Protein AF-A0A937QDU3-F1 (afdb_monomer_lite)

Structure (mmCIF, N/CA/C/O backbone):
data_AF-A0A937QDU3-F1
#
_entry.id   AF-A0A937QDU3-F1
#
loop_
_atom_site.group_PDB
_atom_site.id
_atom_site.type_symbol
_atom_site.label_atom_id
_atom_site.label_alt_id
_atom_site.label_comp_id
_atom_site.label_asym_id
_atom_site.label_entity_id
_atom_site.label_seq_id
_atom_site.pdbx_PDB_ins_code
_atom_site.Cartn_x
_atom_site.Cartn_y
_atom_site.Cartn_z
_atom_site.occupancy
_atom_site.B_iso_or_equiv
_atom_site.auth_seq_id
_atom_site.auth_comp_id
_atom_site.auth_asym_id
_atom_site.auth_atom_id
_atom_site.pdbx_PDB_model_num
ATOM 1 N N . MET A 1 1 ? -4.115 4.486 2.441 1.00 87.62 1 MET A N 1
ATOM 2 C CA . MET A 1 1 ? -4.152 3.492 3.536 1.00 87.62 1 MET A CA 1
ATOM 3 C C . MET A 1 1 ? -4.605 2.182 2.944 1.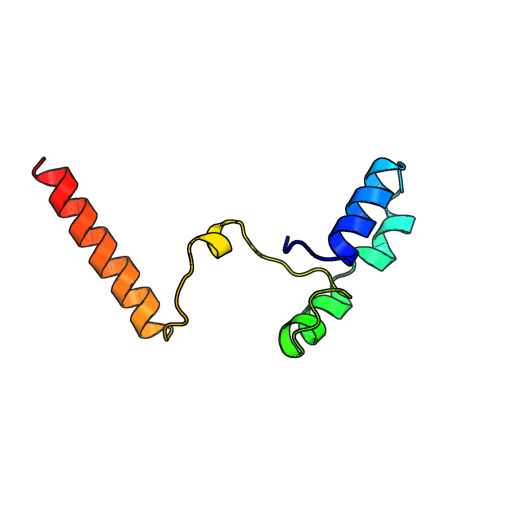00 87.62 1 MET A C 1
ATOM 5 O O . MET A 1 1 ? -5.528 2.212 2.138 1.00 87.62 1 MET A O 1
ATOM 9 N N . TYR A 1 2 ? -3.960 1.074 3.305 1.00 91.88 2 TYR A N 1
ATOM 10 C CA . TYR A 1 2 ? -4.432 -0.249 2.897 1.00 91.88 2 TYR A CA 1
ATOM 11 C C . TYR A 1 2 ? -5.834 -0.501 3.467 1.00 91.88 2 TYR A C 1
ATOM 13 O O . TYR A 1 2 ? -6.123 -0.098 4.599 1.00 91.88 2 TYR A O 1
ATOM 21 N N . LYS A 1 3 ? -6.708 -1.133 2.680 1.00 92.25 3 LYS A N 1
ATOM 22 C CA . LYS A 1 3 ? -8.057 -1.478 3.127 1.00 92.25 3 LYS A CA 1
ATOM 23 C C . LYS A 1 3 ? -7.980 -2.701 4.039 1.00 92.25 3 LYS A C 1
ATOM 25 O O . LYS A 1 3 ? -7.728 -3.804 3.570 1.00 92.25 3 LYS A O 1
ATOM 30 N N . SER A 1 4 ? -8.230 -2.501 5.326 1.00 93.12 4 SER A N 1
ATOM 31 C CA . SER A 1 4 ? -8.259 -3.570 6.324 1.00 93.12 4 SER A CA 1
ATOM 32 C C . SER A 1 4 ? -9.297 -3.315 7.405 1.00 93.12 4 SER A C 1
ATOM 34 O O . SER A 1 4 ? -9.866 -2.222 7.489 1.00 93.12 4 SER A O 1
ATOM 36 N N . LYS A 1 5 ? -9.518 -4.319 8.261 1.00 95.31 5 LYS A N 1
ATOM 37 C CA . LYS A 1 5 ? -10.492 -4.250 9.355 1.00 95.31 5 LYS A CA 1
ATOM 38 C C . LYS A 1 5 ? -10.305 -3.011 10.240 1.00 95.31 5 LYS A C 1
ATOM 40 O O . LYS A 1 5 ? -11.249 -2.253 10.435 1.00 95.31 5 LYS A O 1
ATOM 45 N N . ILE A 1 6 ? -9.087 -2.760 10.723 1.00 94.12 6 ILE A N 1
ATOM 46 C CA . ILE A 1 6 ? -8.797 -1.591 11.567 1.00 94.12 6 ILE A CA 1
ATOM 47 C C . ILE A 1 6 ? -9.035 -0.259 10.838 1.00 94.12 6 ILE A C 1
ATOM 49 O O . ILE A 1 6 ? -9.477 0.706 11.456 1.00 94.12 6 ILE A O 1
ATOM 53 N N . ALA A 1 7 ? -8.790 -0.187 9.525 1.00 94.50 7 ALA A N 1
ATOM 54 C CA . ALA A 1 7 ? -9.073 1.021 8.752 1.00 94.50 7 ALA A CA 1
ATOM 55 C C . ALA A 1 7 ? -10.586 1.282 8.653 1.00 94.50 7 ALA A C 1
ATOM 57 O O . ALA A 1 7 ? -11.023 2.424 8.787 1.00 94.50 7 ALA A O 1
ATOM 58 N N . GLU A 1 8 ? -11.395 0.235 8.473 1.00 96.12 8 GLU A N 1
ATOM 59 C CA . GLU A 1 8 ? -12.859 0.343 8.472 1.00 96.12 8 GLU A CA 1
ATOM 60 C C . GLU A 1 8 ? -13.413 0.736 9.850 1.00 96.12 8 GLU A C 1
ATOM 62 O O . GLU A 1 8 ? -14.330 1.557 9.924 1.00 96.12 8 GLU A O 1
ATOM 67 N N . GLU A 1 9 ? -12.828 0.218 10.934 1.00 95.69 9 GLU A N 1
ATOM 68 C CA . GLU A 1 9 ? -13.174 0.602 12.308 1.00 95.69 9 GLU A CA 1
ATOM 69 C C . GLU A 1 9 ? -12.870 2.082 12.584 1.00 95.69 9 GLU A C 1
ATOM 71 O O . GLU A 1 9 ? -13.703 2.771 13.175 1.00 95.69 9 GLU A O 1
ATOM 76 N N . VAL A 1 10 ? -11.716 2.592 12.129 1.00 95.69 10 VAL A N 1
ATOM 77 C CA . VAL A 1 10 ? -11.371 4.023 12.240 1.00 95.69 10 VAL A CA 1
ATOM 78 C C . VAL A 1 10 ? -12.390 4.876 11.485 1.00 95.69 10 VAL A C 1
ATOM 80 O O . VAL A 1 10 ? -12.943 5.807 12.064 1.00 95.69 10 VAL A O 1
ATOM 83 N N . LEU A 1 11 ? -12.703 4.520 10.234 1.00 97.12 11 LEU A N 1
ATOM 84 C CA . LEU A 1 11 ? -13.696 5.244 9.431 1.00 97.12 11 LEU A CA 1
ATOM 85 C C . LEU A 1 11 ? -15.082 5.238 10.091 1.00 97.12 11 LEU A C 1
ATOM 87 O O . LEU A 1 11 ? -15.827 6.212 9.999 1.00 97.12 11 LEU A O 1
ATOM 91 N N . GLU A 1 12 ? -15.456 4.141 10.745 1.00 97.94 12 GLU A N 1
ATOM 92 C CA . GLU A 1 12 ? -16.717 4.042 11.477 1.00 97.94 12 GLU A CA 1
ATOM 93 C C . GLU A 1 12 ? -16.733 4.902 12.746 1.00 97.94 12 GLU A C 1
ATOM 95 O O . GLU A 1 12 ? -17.751 5.527 13.049 1.00 97.94 12 GLU A O 1
ATOM 100 N N . ALA A 1 13 ? -15.620 4.966 13.478 1.00 97.75 13 ALA A N 1
ATOM 101 C CA . ALA A 1 13 ? -15.476 5.845 14.634 1.00 97.75 13 ALA A CA 1
ATOM 102 C C . ALA A 1 13 ? -15.547 7.327 14.222 1.00 97.75 13 ALA A C 1
ATOM 104 O O . ALA A 1 13 ? -16.292 8.100 14.828 1.00 97.75 13 ALA A O 1
ATOM 105 N N . GLU A 1 14 ? -14.863 7.710 13.141 1.00 97.81 14 GLU A N 1
ATOM 106 C CA . GLU A 1 14 ? -14.940 9.059 12.565 1.00 97.81 14 GLU A CA 1
ATOM 107 C C . GLU A 1 14 ? -16.376 9.416 12.150 1.00 97.81 14 GLU A C 1
ATOM 109 O O . GLU A 1 14 ? -16.870 10.488 12.503 1.00 97.81 14 GLU A O 1
ATOM 114 N N . ARG A 1 15 ? -17.096 8.498 11.483 1.00 98.31 15 ARG A N 1
ATOM 115 C CA . ARG A 1 15 ? -18.518 8.688 11.123 1.00 98.31 15 ARG A CA 1
ATOM 116 C C . ARG A 1 15 ? -19.426 8.914 12.333 1.00 98.31 15 ARG A C 1
ATOM 118 O O . ARG A 1 15 ? -20.438 9.599 12.207 1.00 98.31 15 ARG A O 1
ATOM 125 N N . LYS A 1 16 ? -19.077 8.352 13.492 1.00 98.19 16 LYS A N 1
ATOM 126 C CA . LYS A 1 16 ? -19.801 8.537 14.761 1.00 98.19 16 LYS A CA 1
ATOM 127 C C . LYS A 1 16 ? -19.412 9.815 15.508 1.00 98.19 16 LYS A C 1
ATOM 129 O O . LYS A 1 16 ? -20.0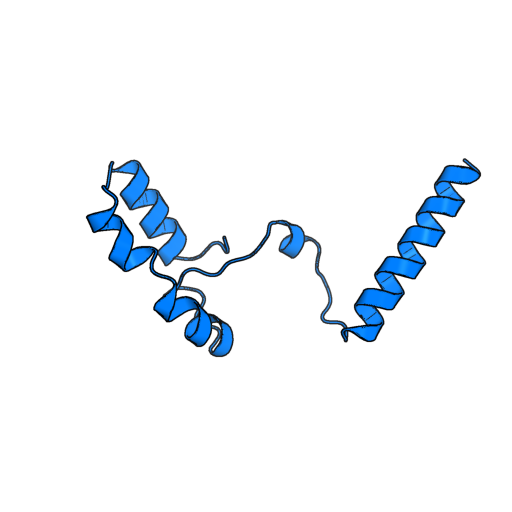14 10.101 16.539 1.00 98.19 16 LYS A O 1
ATOM 134 N N . GLY A 1 17 ? -18.453 10.586 14.995 1.00 98.06 17 GLY A N 1
ATOM 135 C CA . GLY A 1 17 ? -17.987 11.825 15.615 1.00 98.06 17 GLY A CA 1
ATOM 136 C C . GLY A 1 17 ? -16.944 11.617 16.711 1.00 98.06 17 GLY A C 1
ATOM 137 O O . GLY A 1 17 ? -16.847 12.460 17.602 1.00 98.06 17 GLY A O 1
ATOM 138 N N . ALA A 1 18 ? -16.185 10.515 16.661 1.00 98.25 18 ALA A N 1
ATOM 139 C CA . ALA A 1 18 ? -15.106 10.265 17.609 1.00 98.25 18 ALA A CA 1
ATOM 140 C C . ALA A 1 18 ? -14.085 11.414 17.607 1.00 98.25 18 ALA A C 1
ATOM 142 O O . ALA A 1 18 ? -13.670 11.908 16.554 1.00 98.25 18 ALA A O 1
ATOM 143 N N . ASN A 1 19 ? -13.668 11.836 18.795 1.00 97.88 19 ASN A N 1
ATOM 144 C CA . ASN A 1 19 ? -12.628 12.840 18.956 1.00 97.88 19 ASN A CA 1
ATOM 145 C C . ASN A 1 19 ? -11.223 12.216 18.820 1.00 97.88 19 ASN A C 1
ATOM 147 O O . ASN A 1 19 ? -11.046 10.999 18.741 1.00 97.88 19 ASN A O 1
ATOM 151 N N . LEU A 1 20 ? -10.188 13.059 18.815 1.00 96.62 20 LEU A N 1
ATOM 152 C CA . LEU A 1 20 ? -8.807 12.598 18.664 1.00 96.62 20 LEU A CA 1
ATOM 153 C C . LEU A 1 20 ? -8.380 11.609 19.762 1.00 96.62 20 LEU A C 1
ATOM 155 O O . LEU A 1 20 ? -7.677 10.649 19.460 1.00 96.62 20 LEU A O 1
ATOM 159 N N . GLU A 1 21 ? -8.779 11.816 21.017 1.00 96.94 21 GLU A N 1
ATOM 160 C CA . GLU A 1 21 ? -8.403 10.934 22.131 1.00 96.94 21 GLU A CA 1
ATOM 161 C C . GLU A 1 21 ? -8.975 9.524 21.958 1.00 96.94 21 GLU A C 1
ATOM 163 O O . GLU A 1 21 ? -8.284 8.545 22.243 1.00 96.94 21 GLU A O 1
ATOM 168 N N . GLU A 1 22 ? -10.189 9.422 21.416 1.00 96.62 22 GLU A N 1
ATOM 169 C CA . GLU A 1 22 ? -10.857 8.158 21.089 1.00 96.62 22 GLU A CA 1
ATOM 170 C C . GLU A 1 22 ? -10.213 7.455 19.884 1.00 96.62 22 GLU A C 1
ATOM 172 O O . GLU A 1 22 ? -10.114 6.227 19.865 1.00 96.62 22 GLU A O 1
ATOM 177 N N . LEU A 1 23 ? -9.714 8.217 18.903 1.00 95.69 23 LEU A N 1
ATOM 178 C CA . LEU A 1 23 ? -9.050 7.681 17.707 1.00 95.69 23 LEU A CA 1
ATOM 179 C C . LEU A 1 23 ? -7.589 7.286 17.952 1.00 95.69 23 LEU A C 1
ATOM 181 O O . LEU A 1 23 ? -7.089 6.347 17.327 1.00 95.69 23 LEU A O 1
ATOM 185 N N . LEU A 1 24 ? -6.881 7.973 18.857 1.00 94.88 24 LEU A N 1
ATOM 186 C CA . LEU A 1 24 ? -5.451 7.768 19.128 1.00 94.88 24 LEU A CA 1
ATOM 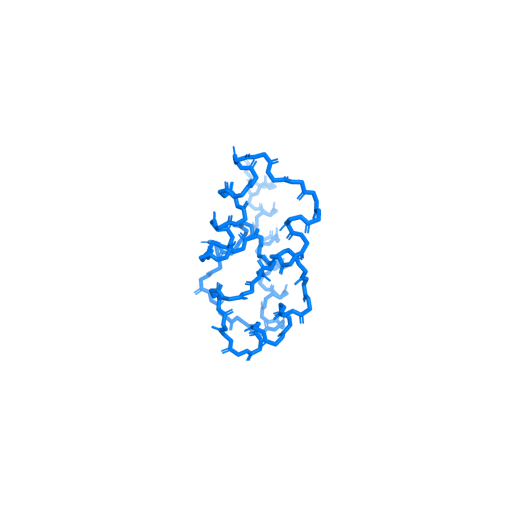187 C C . LEU A 1 24 ? -5.062 6.290 19.344 1.00 94.88 24 LEU A C 1
ATOM 189 O O . LEU A 1 24 ? -4.058 5.867 18.766 1.00 94.88 24 LEU A O 1
ATOM 193 N N . PRO A 1 25 ? -5.796 5.475 20.126 1.00 92.12 25 PRO A N 1
ATOM 194 C CA . PRO A 1 25 ? -5.496 4.052 20.287 1.00 92.12 25 PRO A CA 1
ATOM 195 C C . PRO A 1 25 ? -5.515 3.251 18.976 1.00 92.12 25 PRO A C 1
ATOM 197 O O . PRO A 1 25 ? -4.782 2.268 18.860 1.00 92.12 25 PRO A O 1
ATOM 200 N N . MET A 1 26 ? -6.325 3.674 18.002 1.00 92.19 26 MET A N 1
ATOM 201 C CA . MET A 1 26 ? -6.522 3.003 16.713 1.00 92.19 26 MET A CA 1
ATOM 202 C C . MET A 1 26 ? -5.506 3.479 15.666 1.00 92.19 26 MET A C 1
ATOM 204 O O . MET A 1 26 ? -4.973 2.673 14.905 1.00 92.19 26 MET A O 1
ATOM 208 N N . ILE A 1 27 ? -5.202 4.784 15.651 1.00 92.81 27 ILE A N 1
ATOM 209 C CA . ILE A 1 27 ? -4.367 5.408 14.609 1.00 92.81 27 ILE A CA 1
ATOM 210 C C . ILE A 1 27 ? -2.870 5.464 14.943 1.00 92.81 27 ILE A C 1
ATOM 212 O O . ILE A 1 27 ? -2.044 5.834 14.105 1.00 92.81 27 ILE A O 1
ATOM 216 N N . ARG A 1 28 ? -2.480 5.096 16.169 1.00 90.19 28 ARG A N 1
ATOM 217 C CA . ARG A 1 28 ? -1.071 5.058 16.585 1.00 90.19 28 ARG A CA 1
ATOM 218 C C . ARG A 1 28 ? -0.281 4.017 15.789 1.00 90.19 28 ARG A C 1
ATOM 220 O O . ARG A 1 28 ? -0.446 2.812 15.952 1.00 90.19 28 ARG A O 1
ATOM 227 N N . MET A 1 29 ? 0.711 4.492 15.041 1.00 87.88 29 MET A N 1
ATOM 228 C CA . MET A 1 29 ? 1.555 3.666 14.167 1.00 87.88 29 MET A CA 1
ATOM 229 C C . MET A 1 29 ? 2.595 2.779 14.877 1.00 87.88 29 MET A C 1
ATOM 231 O O . MET A 1 29 ? 3.404 2.123 14.223 1.00 87.88 29 MET A O 1
ATOM 235 N N . GLN A 1 30 ? 2.590 2.705 16.212 1.00 89.81 30 GLN A N 1
ATOM 236 C CA . GLN A 1 30 ? 3.540 1.875 16.972 1.00 89.81 30 GLN A CA 1
ATOM 237 C C . GLN A 1 30 ? 3.464 0.387 16.582 1.00 89.81 30 GLN A C 1
ATOM 239 O O . GLN A 1 30 ? 4.475 -0.314 16.615 1.00 89.81 30 GLN A O 1
ATOM 244 N N . LYS 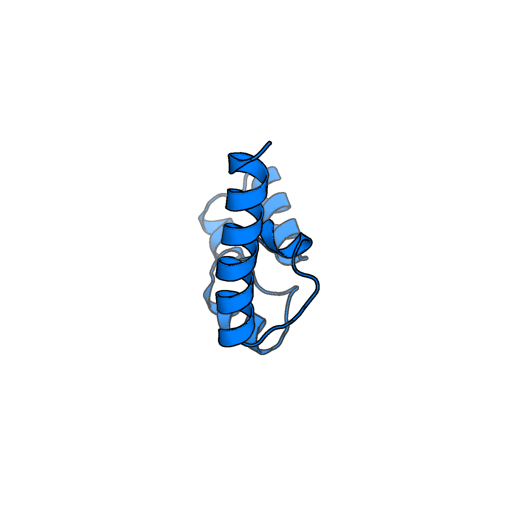A 1 31 ? 2.280 -0.088 16.168 1.00 88.62 31 LYS A N 1
ATOM 245 C CA . LYS A 1 31 ? 2.052 -1.468 15.712 1.00 88.62 31 LYS A CA 1
ATOM 246 C C . LYS A 1 31 ? 2.301 -1.673 14.213 1.00 88.62 31 LYS A C 1
ATOM 248 O O . LYS A 1 31 ? 2.443 -2.813 13.786 1.00 88.62 31 LYS A O 1
ATOM 253 N N . SER A 1 32 ? 2.412 -0.607 13.419 1.00 91.19 32 SER A N 1
ATOM 254 C CA . SER A 1 32 ? 2.487 -0.703 11.954 1.00 91.19 32 SER A CA 1
ATOM 255 C C . SER A 1 32 ? 3.753 -1.406 11.470 1.00 91.19 32 SER A C 1
ATOM 257 O O . SER A 1 32 ? 3.679 -2.295 10.631 1.00 91.19 32 SER A O 1
ATOM 259 N N . ARG A 1 33 ? 4.927 -1.074 12.026 1.00 91.31 33 ARG A N 1
ATOM 260 C CA . ARG A 1 33 ? 6.191 -1.725 11.636 1.00 91.31 33 ARG A CA 1
ATOM 261 C C . ARG A 1 33 ? 6.194 -3.243 11.883 1.00 91.31 33 ARG A C 1
ATOM 263 O O . ARG A 1 33 ? 6.496 -3.976 10.944 1.00 91.31 33 ARG A O 1
ATOM 270 N N . PRO A 1 34 ? 5.906 -3.751 13.099 1.00 92.69 34 PRO A N 1
ATOM 271 C CA . PRO A 1 34 ? 5.881 -5.194 13.321 1.00 92.69 34 PRO A CA 1
ATOM 272 C C . PRO A 1 34 ? 4.768 -5.887 12.530 1.00 92.69 34 PRO A C 1
ATOM 274 O O . PRO A 1 34 ? 4.969 -7.026 12.126 1.00 92.69 34 PRO A O 1
ATOM 277 N N . ALA A 1 35 ? 3.641 -5.217 12.279 1.00 92.75 35 ALA A N 1
ATOM 278 C CA . ALA A 1 35 ? 2.571 -5.749 11.447 1.00 92.75 35 ALA A CA 1
ATOM 279 C C . ALA A 1 35 ? 3.006 -5.951 9.989 1.00 92.75 35 ALA A C 1
ATOM 281 O O . ALA A 1 35 ? 2.858 -7.051 9.467 1.00 92.75 35 ALA A O 1
ATOM 282 N N . VAL A 1 36 ? 3.656 -4.951 9.379 1.00 91.94 36 VAL A N 1
ATOM 283 C CA . VAL A 1 36 ? 4.230 -5.057 8.022 1.00 91.94 36 VAL A CA 1
ATOM 284 C C . VAL A 1 36 ? 5.220 -6.220 7.931 1.00 91.94 36 VAL A C 1
ATOM 286 O O . VAL A 1 36 ? 5.154 -7.014 7.002 1.00 91.94 36 VAL A O 1
ATOM 289 N N . LEU A 1 37 ? 6.108 -6.365 8.919 1.00 92.69 37 LEU A N 1
ATOM 290 C CA . LEU A 1 37 ? 7.108 -7.441 8.926 1.00 92.69 37 LEU A CA 1
ATOM 291 C C . LEU A 1 37 ? 6.506 -8.839 9.131 1.00 92.69 37 LEU A C 1
ATOM 293 O O . LEU A 1 37 ? 7.129 -9.826 8.752 1.00 92.69 37 LEU A O 1
ATOM 297 N N . LYS A 1 38 ? 5.333 -8.932 9.765 1.00 94.56 38 LYS A N 1
ATOM 298 C CA . LYS A 1 38 ? 4.646 -10.197 10.066 1.00 94.56 38 LYS A CA 1
ATOM 299 C C . LYS A 1 38 ? 3.507 -10.521 9.096 1.00 94.56 38 LYS A C 1
ATOM 301 O O . LYS A 1 38 ? 2.936 -11.599 9.208 1.00 94.56 38 LYS A O 1
ATOM 306 N N . GLY A 1 39 ? 3.162 -9.605 8.190 1.00 90.56 39 GLY A N 1
ATOM 307 C CA . GLY A 1 39 ? 1.984 -9.728 7.328 1.00 90.56 39 GLY A CA 1
ATOM 308 C C . GLY A 1 39 ? 0.649 -9.603 8.076 1.00 90.56 39 GLY A C 1
ATOM 309 O O . GLY A 1 39 ? -0.355 -10.140 7.623 1.00 90.56 39 GLY A O 1
ATOM 310 N N . ASP A 1 40 ? 0.620 -8.926 9.228 1.00 92.38 40 ASP A N 1
ATOM 311 C CA . ASP A 1 40 ? -0.607 -8.695 10.002 1.00 92.38 40 ASP A CA 1
ATOM 312 C C . ASP A 1 40 ? -1.355 -7.472 9.459 1.00 92.38 40 ASP A C 1
ATOM 314 O O . ASP A 1 40 ? -1.194 -6.349 9.937 1.00 92.38 40 ASP A O 1
ATOM 318 N N . VAL A 1 41 ? -2.140 -7.689 8.408 1.00 90.62 41 VAL A N 1
ATOM 319 C CA . VAL A 1 41 ? -2.819 -6.604 7.688 1.00 90.62 41 VAL A CA 1
ATOM 320 C C . VAL A 1 41 ? -4.048 -6.052 8.416 1.00 90.62 41 VAL A C 1
ATOM 322 O O . VAL A 1 41 ? -4.463 -4.925 8.146 1.00 90.62 41 VAL A O 1
ATOM 325 N N . ASP A 1 42 ? -4.620 -6.808 9.356 1.00 91.31 42 ASP A N 1
ATOM 326 C CA . ASP A 1 42 ? -5.912 -6.488 9.972 1.00 91.31 42 ASP A CA 1
ATOM 327 C C . ASP A 1 42 ? -5.809 -5.729 11.293 1.00 91.31 42 ASP A C 1
ATOM 329 O O . ASP A 1 42 ? -6.720 -4.967 11.622 1.00 91.31 42 ASP A O 1
ATOM 333 N N . ASN A 1 43 ? -4.723 -5.911 12.053 1.00 88.06 43 ASN A N 1
ATOM 334 C CA . ASN A 1 43 ? -4.616 -5.378 13.419 1.00 88.06 43 ASN A CA 1
ATOM 335 C C . ASN A 1 43 ? -3.731 -4.127 13.539 1.00 88.06 43 ASN A C 1
ATOM 337 O O . ASN A 1 43 ? -3.484 -3.637 14.649 1.00 88.06 43 ASN A O 1
ATOM 341 N N . ALA A 1 44 ? -3.242 -3.595 12.418 1.00 90.69 44 ALA A N 1
ATOM 342 C CA . ALA A 1 44 ? -2.503 -2.342 12.387 1.00 90.69 44 ALA A CA 1
ATOM 343 C C . ALA A 1 4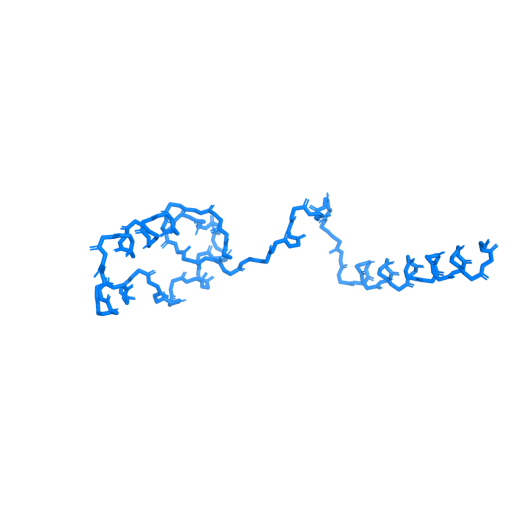4 ? -2.758 -1.562 11.098 1.00 90.69 44 ALA A C 1
ATOM 345 O O . ALA A 1 44 ? -2.933 -2.124 10.021 1.00 90.69 44 ALA A O 1
ATOM 346 N N . LEU A 1 45 ? -2.722 -0.236 11.209 1.00 92.75 45 LEU A N 1
ATOM 347 C CA . LEU A 1 45 ? -2.767 0.633 10.044 1.00 92.75 45 LEU A CA 1
ATOM 348 C C . LEU A 1 45 ? -1.509 0.450 9.191 1.00 92.75 45 LEU A C 1
ATOM 350 O O . LEU A 1 45 ? -0.386 0.604 9.685 1.00 92.75 45 LEU A O 1
ATOM 354 N N . MET A 1 46 ? -1.708 0.190 7.900 1.00 92.06 46 MET A N 1
ATOM 355 C CA . MET A 1 46 ? -0.641 0.094 6.908 1.00 92.06 46 MET A CA 1
ATOM 356 C C . MET A 1 46 ? -0.741 1.245 5.913 1.00 92.06 46 MET A C 1
ATOM 358 O O . MET A 1 46 ? -1.779 1.487 5.285 1.00 92.06 46 MET A O 1
ATOM 362 N N . VAL A 1 47 ? 0.366 1.969 5.768 1.00 90.81 47 VAL A N 1
ATOM 363 C CA . VAL A 1 47 ? 0.484 3.015 4.758 1.00 90.81 47 VAL A CA 1
ATOM 364 C C . VAL A 1 47 ? 0.721 2.333 3.418 1.00 90.81 47 VAL A C 1
ATOM 366 O O . VAL A 1 47 ? 1.767 1.737 3.198 1.00 90.81 47 VAL A O 1
ATOM 369 N N . CYS A 1 48 ? -0.274 2.431 2.543 1.00 90.62 48 CYS A N 1
ATOM 370 C CA . CYS A 1 48 ? -0.199 2.023 1.149 1.00 90.62 48 CYS A CA 1
ATOM 371 C C . CYS A 1 48 ? -0.835 3.121 0.284 1.00 90.62 48 CYS A C 1
ATOM 373 O O . CYS A 1 48 ? -1.825 3.749 0.704 1.00 90.62 48 CYS A O 1
ATOM 375 N N . GLY A 1 49 ? -0.216 3.387 -0.867 1.00 90.62 49 GLY A N 1
ATOM 376 C CA . GLY A 1 49 ? -0.694 4.327 -1.878 1.00 90.62 49 GLY A CA 1
ATOM 377 C C . GLY A 1 49 ? -1.618 3.644 -2.885 1.00 90.62 49 GLY A C 1
ATOM 378 O O . GLY A 1 49 ? -1.623 2.429 -3.003 1.00 90.62 49 GLY A O 1
ATOM 379 N N . GLN A 1 50 ? -2.383 4.428 -3.643 1.00 91.12 50 GLN A N 1
ATOM 380 C CA . GLN A 1 50 ? -3.305 3.889 -4.657 1.00 91.12 50 GLN A CA 1
ATOM 381 C C . GLN A 1 50 ? -2.591 3.222 -5.845 1.00 91.12 50 GLN A C 1
ATOM 383 O O . GLN A 1 50 ? -3.218 2.490 -6.594 1.00 91.12 50 GLN A O 1
ATOM 388 N N . VAL A 1 51 ? -1.287 3.469 -6.001 1.00 91.50 51 VAL A N 1
ATOM 389 C CA . VAL A 1 51 ? -0.445 2.885 -7.056 1.00 91.50 51 VAL A CA 1
ATOM 390 C C . VAL A 1 51 ? -0.270 1.365 -6.921 1.00 91.50 51 VAL A C 1
ATOM 392 O O . VAL A 1 51 ? 0.163 0.721 -7.862 1.00 91.50 51 VAL A O 1
ATOM 395 N N . ASP A 1 52 ? -0.613 0.781 -5.773 1.00 87.62 52 ASP A N 1
ATOM 396 C CA . ASP A 1 52 ? -0.486 -0.661 -5.523 1.00 87.62 52 ASP A CA 1
ATOM 397 C C . ASP A 1 52 ? -1.297 -1.515 -6.509 1.00 87.62 52 ASP A C 1
ATOM 399 O O . ASP A 1 52 ? -0.847 -2.572 -6.923 1.00 87.62 52 ASP A O 1
ATOM 403 N N . ASP A 1 53 ? -2.448 -1.013 -6.969 1.00 88.00 53 ASP A N 1
ATOM 404 C CA . ASP A 1 53 ? -3.355 -1.739 -7.873 1.00 88.00 53 ASP A CA 1
ATOM 405 C C . ASP A 1 53 ? -2.781 -1.953 -9.287 1.00 88.00 53 ASP A C 1
ATOM 407 O O . ASP A 1 53 ? -3.2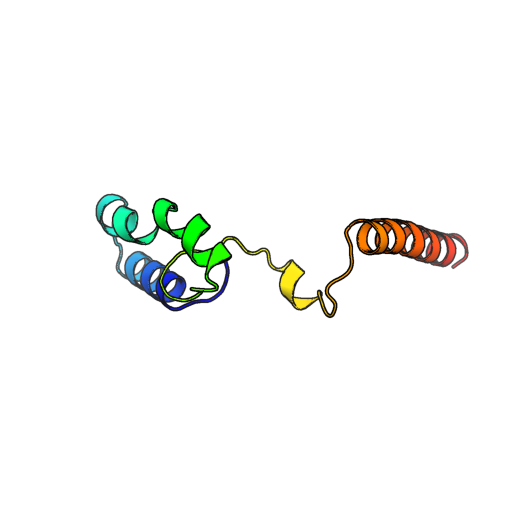96 -2.765 -10.051 1.00 88.00 53 ASP A O 1
ATOM 411 N N . ILE A 1 54 ? -1.715 -1.228 -9.649 1.00 91.38 54 ILE A N 1
ATOM 412 C CA . ILE A 1 54 ? -1.027 -1.388 -10.940 1.00 91.38 54 ILE A CA 1
ATOM 413 C C . ILE A 1 54 ? 0.282 -2.178 -10.833 1.00 91.38 54 ILE A C 1
ATOM 415 O O . ILE A 1 54 ? 0.953 -2.349 -11.847 1.00 91.38 54 ILE A O 1
ATOM 419 N N . MET A 1 55 ? 0.672 -2.620 -9.633 1.00 89.88 55 MET A N 1
ATOM 420 C CA . MET A 1 55 ? 1.847 -3.473 -9.455 1.00 89.88 55 MET A CA 1
ATOM 421 C C . MET A 1 55 ? 1.438 -4.940 -9.619 1.00 89.88 55 MET A C 1
ATOM 423 O O . MET A 1 55 ? 0.653 -5.463 -8.829 1.00 89.88 55 MET A O 1
ATOM 427 N N . ASP A 1 56 ? 1.969 -5.609 -10.640 1.00 93.50 56 ASP A N 1
ATOM 428 C CA . ASP A 1 56 ? 1.671 -7.009 -10.970 1.00 93.50 56 ASP A CA 1
ATOM 429 C C . ASP A 1 56 ? 2.883 -7.949 -10.825 1.00 93.50 56 ASP A C 1
ATOM 431 O O . ASP A 1 56 ? 2.755 -9.167 -10.990 1.00 93.50 56 ASP A O 1
ATOM 435 N N . ASP A 1 57 ? 4.043 -7.410 -10.447 1.00 94.62 57 ASP A N 1
ATOM 436 C CA . ASP A 1 57 ? 5.291 -8.136 -10.250 1.00 94.62 57 ASP A CA 1
ATOM 437 C C . ASP A 1 57 ? 6.036 -7.729 -8.959 1.00 94.62 57 ASP A C 1
ATOM 439 O O . ASP A 1 57 ? 5.644 -6.830 -8.213 1.00 94.62 57 ASP A O 1
ATOM 443 N N . ILE A 1 58 ? 7.107 -8.465 -8.636 1.00 96.12 58 ILE A N 1
ATOM 444 C CA . ILE A 1 58 ? 7.989 -8.188 -7.488 1.00 96.12 58 ILE A CA 1
ATOM 445 C C . ILE A 1 58 ? 9.440 -8.150 -7.994 1.00 96.12 58 ILE A C 1
ATOM 447 O O . ILE A 1 58 ? 10.181 -9.126 -7.831 1.00 96.12 58 ILE A O 1
ATOM 451 N N . PRO A 1 59 ? 9.854 -7.058 -8.657 1.00 96.31 59 PRO A N 1
ATOM 452 C CA . PRO A 1 59 ? 11.184 -6.936 -9.232 1.00 96.31 59 PRO A CA 1
ATOM 453 C C . PRO A 1 59 ? 12.240 -6.663 -8.158 1.00 96.31 59 PRO A C 1
ATOM 455 O O . PRO A 1 59 ? 11.968 -6.149 -7.066 1.00 96.31 59 PRO A O 1
ATOM 458 N N . THR A 1 60 ? 13.500 -6.928 -8.489 1.00 98.31 60 THR A N 1
ATOM 459 C CA . THR A 1 60 ? 14.613 -6.327 -7.751 1.00 98.31 60 THR A CA 1
ATOM 460 C C . THR A 1 60 ? 14.605 -4.806 -7.928 1.00 98.31 60 THR A C 1
ATOM 462 O O . THR A 1 60 ? 14.097 -4.267 -8.910 1.00 98.31 60 THR A O 1
ATOM 465 N N . ILE A 1 61 ? 15.268 -4.088 -7.015 1.00 97.94 61 ILE A N 1
ATOM 466 C CA . ILE A 1 61 ? 15.425 -2.627 -7.125 1.00 97.94 61 ILE A CA 1
ATOM 467 C C . ILE A 1 61 ? 16.039 -2.234 -8.478 1.00 97.94 61 ILE A C 1
ATOM 469 O O . ILE A 1 61 ? 15.638 -1.238 -9.075 1.00 97.94 61 ILE A O 1
ATOM 473 N N . LYS A 1 62 ? 17.005 -3.019 -8.972 1.00 98.25 62 LYS A N 1
ATOM 474 C CA . LYS A 1 62 ? 17.648 -2.757 -10.260 1.00 98.25 62 LYS A CA 1
ATOM 475 C C . LYS A 1 62 ? 16.658 -2.891 -11.415 1.00 98.25 62 LYS A C 1
ATOM 477 O O . LYS A 1 62 ? 16.589 -1.988 -12.240 1.00 98.25 62 LYS A O 1
ATOM 482 N N . GLU A 1 63 ? 15.907 -3.987 -11.464 1.00 98.06 63 GLU A N 1
ATOM 483 C CA . GLU A 1 63 ? 14.918 -4.228 -12.521 1.00 98.06 63 GLU A CA 1
ATOM 484 C C . GLU A 1 63 ? 13.838 -3.144 -12.536 1.00 98.06 63 GLU A C 1
ATOM 486 O O . GLU A 1 63 ? 13.547 -2.621 -13.608 1.00 98.06 63 GLU A O 1
ATOM 491 N N . ALA A 1 64 ? 13.333 -2.746 -11.363 1.00 96.88 64 ALA A N 1
ATOM 492 C CA . ALA A 1 64 ? 12.331 -1.689 -11.234 1.00 96.88 64 ALA A CA 1
ATOM 493 C C . ALA A 1 64 ? 12.836 -0.334 -11.754 1.00 96.88 64 ALA A C 1
ATOM 495 O O . ALA A 1 64 ? 12.156 0.361 -12.502 1.00 96.88 64 ALA A O 1
ATOM 496 N N . VAL A 1 65 ? 14.051 0.069 -11.373 1.00 98.25 65 VAL A N 1
ATOM 497 C CA . VAL A 1 65 ? 14.614 1.353 -11.824 1.00 98.25 65 VAL A CA 1
ATOM 498 C C . VAL A 1 65 ? 14.921 1.320 -13.322 1.00 98.25 65 VAL A C 1
ATOM 500 O O . VAL A 1 65 ? 14.643 2.289 -14.033 1.00 98.25 65 VAL A O 1
ATOM 503 N N . ASP A 1 66 ? 15.472 0.210 -13.815 1.00 98.44 66 ASP A N 1
ATOM 504 C CA . ASP A 1 66 ? 15.783 0.047 -15.233 1.00 98.44 66 ASP A CA 1
ATOM 505 C C . ASP A 1 66 ? 14.510 0.046 -16.095 1.00 98.44 66 ASP A C 1
ATOM 507 O O . ASP A 1 66 ? 14.512 0.659 -17.168 1.00 98.44 66 ASP A O 1
ATOM 511 N N . SER A 1 67 ? 13.432 -0.610 -15.643 1.00 97.19 67 SER A N 1
ATOM 512 C CA . SER A 1 67 ? 12.152 -0.641 -16.360 1.00 97.19 67 SER A CA 1
ATOM 513 C C . SER A 1 67 ? 11.528 0.745 -16.448 1.00 97.19 67 SER A C 1
ATOM 515 O O . SER A 1 67 ? 11.255 1.200 -17.558 1.00 97.19 67 SER A O 1
ATOM 517 N N . ILE A 1 68 ? 11.449 1.471 -15.326 1.00 97.00 68 ILE A N 1
ATOM 518 C CA . ILE A 1 68 ? 10.929 2.846 -15.273 1.00 97.00 68 ILE A CA 1
ATOM 519 C C . ILE A 1 68 ? 11.659 3.750 -16.277 1.00 97.00 68 ILE A C 1
ATOM 521 O O . ILE A 1 68 ? 11.025 4.470 -17.050 1.00 97.00 68 ILE A O 1
ATOM 525 N N . ILE A 1 69 ? 12.998 3.716 -16.302 1.00 98.44 69 ILE A N 1
ATOM 526 C CA . ILE A 1 69 ? 13.789 4.568 -17.207 1.00 98.44 69 ILE A CA 1
ATOM 527 C C . ILE A 1 69 ? 13.610 4.150 -18.671 1.00 98.44 69 ILE A C 1
ATOM 529 O O . ILE A 1 69 ? 13.522 5.014 -19.550 1.00 98.44 69 ILE A O 1
ATOM 533 N N . ARG A 1 70 ? 13.602 2.843 -18.956 1.00 98.31 70 ARG A N 1
ATOM 534 C CA . ARG A 1 70 ? 13.420 2.316 -20.315 1.00 98.31 70 ARG A CA 1
ATOM 535 C C . ARG A 1 70 ? 12.045 2.697 -20.865 1.00 98.31 70 ARG A C 1
ATOM 537 O O . ARG A 1 70 ? 11.973 3.288 -21.939 1.00 98.31 70 ARG A O 1
ATOM 544 N N . GLU A 1 71 ? 10.984 2.426 -20.116 1.00 97.00 71 GLU A N 1
ATOM 545 C CA . GLU A 1 71 ? 9.599 2.681 -20.527 1.00 97.00 71 GLU A CA 1
ATOM 546 C C . GLU A 1 71 ? 9.325 4.176 -20.695 1.00 97.00 71 GLU A C 1
ATOM 548 O O . GLU A 1 71 ? 8.701 4.581 -21.676 1.00 97.00 71 GLU A O 1
ATOM 553 N N . ALA A 1 72 ? 9.881 5.025 -19.824 1.00 98.31 72 ALA A N 1
ATOM 554 C CA . ALA A 1 72 ? 9.793 6.474 -19.989 1.00 98.31 72 ALA A CA 1
ATOM 555 C C . ALA A 1 72 ? 10.397 6.951 -21.325 1.00 98.31 72 ALA A C 1
ATOM 557 O O . ALA A 1 72 ? 9.819 7.813 -21.990 1.00 98.31 72 ALA A O 1
ATOM 558 N N . LYS A 1 73 ? 11.534 6.379 -21.754 1.00 98.06 73 LYS A N 1
ATOM 559 C CA . LYS A 1 73 ? 12.141 6.687 -23.062 1.00 98.06 73 LYS A CA 1
ATOM 560 C C . LYS A 1 73 ? 11.271 6.199 -24.214 1.00 98.06 73 LYS A C 1
ATOM 562 O O . LYS A 1 73 ? 11.065 6.942 -25.166 1.00 98.06 73 LYS A O 1
ATOM 567 N N . GLU A 1 74 ? 10.738 4.985 -24.127 1.00 98.00 74 GLU A N 1
ATOM 568 C CA . GLU A 1 74 ? 9.849 4.440 -25.159 1.00 98.00 74 GLU A CA 1
ATOM 569 C C . GLU A 1 74 ? 8.589 5.295 -25.337 1.00 98.00 74 GLU A C 1
ATOM 571 O O . GLU A 1 74 ? 8.180 5.570 -26.467 1.00 98.00 74 GLU A O 1
ATOM 576 N N . VAL A 1 75 ? 7.989 5.751 -24.234 1.00 98.00 75 VAL A N 1
ATOM 577 C CA . VAL A 1 75 ? 6.839 6.665 -24.255 1.00 98.00 75 VAL A CA 1
ATOM 578 C C . VAL A 1 75 ? 7.227 8.016 -24.855 1.00 98.00 75 VAL A C 1
ATOM 580 O O . VAL A 1 75 ? 6.500 8.532 -25.704 1.00 98.00 75 VAL A O 1
ATOM 583 N N . TYR A 1 76 ? 8.378 8.573 -24.470 1.00 97.81 76 TYR A N 1
ATOM 584 C CA . TYR A 1 76 ? 8.867 9.835 -25.023 1.00 97.81 76 TYR A CA 1
ATOM 585 C C . TYR A 1 76 ? 9.054 9.768 -26.544 1.00 97.81 76 TYR A C 1
ATOM 587 O O . TYR A 1 76 ? 8.568 10.646 -27.254 1.00 97.81 76 TYR A O 1
ATOM 595 N N . GLU A 1 77 ? 9.694 8.715 -27.058 1.00 97.38 77 GLU A N 1
ATOM 596 C CA . GLU A 1 77 ? 9.898 8.540 -28.500 1.00 97.38 77 GLU A CA 1
ATOM 597 C C . GLU A 1 77 ? 8.562 8.368 -29.242 1.00 97.38 77 GLU A C 1
ATOM 599 O O . GLU A 1 77 ? 8.354 8.993 -30.282 1.00 97.38 77 GLU A O 1
ATOM 604 N N . LYS A 1 78 ? 7.613 7.601 -28.682 1.00 97.00 78 LYS A N 1
ATOM 605 C CA . LYS A 1 78 ? 6.263 7.445 -29.259 1.00 97.00 78 LYS A CA 1
ATOM 606 C C . LYS A 1 78 ? 5.519 8.774 -29.367 1.00 97.00 78 LYS A C 1
ATOM 608 O O . LYS A 1 78 ? 4.875 9.011 -30.379 1.00 97.00 78 LYS A O 1
ATOM 613 N N . ILE A 1 79 ? 5.602 9.627 -28.345 1.00 97.50 79 ILE A N 1
ATOM 614 C CA . ILE A 1 79 ? 4.938 10.941 -28.339 1.00 97.50 79 ILE A CA 1
ATOM 615 C C . ILE A 1 79 ? 5.661 11.933 -29.259 1.00 97.50 79 ILE A C 1
ATOM 617 O O . ILE A 1 79 ? 5.018 12.755 -29.899 1.00 97.50 79 ILE A O 1
ATOM 621 N N . ARG A 1 80 ? 6.995 11.875 -29.333 1.00 92.56 80 ARG A N 1
ATOM 622 C CA . ARG A 1 80 ? 7.813 12.804 -30.126 1.00 92.56 80 ARG A CA 1
ATOM 623 C C . ARG A 1 80 ? 7.622 12.653 -31.639 1.00 92.56 80 ARG A C 1
ATOM 625 O O . ARG A 1 80 ? 7.794 13.638 -32.354 1.00 92.56 80 ARG A O 1
ATOM 632 N N . TYR A 1 81 ? 7.334 11.442 -32.114 1.00 83.31 81 TYR A N 1
ATOM 633 C CA . TYR A 1 81 ? 7.166 11.136 -33.541 1.00 83.31 81 TYR A CA 1
ATOM 634 C C . TYR A 1 81 ? 5.728 10.748 -33.926 1.00 83.31 81 TYR A C 1
ATOM 636 O O . TYR A 1 81 ? 5.521 10.233 -35.026 1.00 83.31 81 TYR A O 1
ATOM 644 N N . ALA A 1 82 ? 4.760 10.980 -33.033 1.00 68.12 82 ALA A N 1
ATOM 645 C CA . ALA A 1 82 ? 3.328 10.966 -33.340 1.00 68.12 82 ALA A CA 1
ATOM 646 C C . ALA A 1 82 ? 2.887 12.319 -33.915 1.00 68.12 82 ALA A C 1
ATOM 648 O O . ALA A 1 82 ? 2.005 12.304 -34.803 1.00 68.12 82 ALA A O 1
#

Secondary structure (DSSP, 8-state):
----HHHHHHHHHHHTT--HHHHHHHH-GGGHHHHHHHT--SSS-----GGGGG------HHHHHHHHHHHHHHHHHHHHT-

Sequence (82 aa):
MYKSKIAEEVLEAERKGANLEELLPMIRMQKSRPAVLKGDVDNALMVCGQVDDIMDDIPTIKEAVDSIIREAKEVYEKIRYA

Radius of gyration: 19.15 Å; chains: 1; bounding box: 37×23×56 Å

pLDDT: mean 93.9, std 4.53, range [68.12, 98.44]

Foldseek 3Di:
DDDEQLVVVLVVCVVVVHDPVRCCVSQPQPCAVVCVVVVVPHRHDYDDDPCPVVDPDDDDPVVVVVCVVVVVVVVVVVVVVD